Protein AF-A0A8X6VV63-F1 (afdb_monomer_lite)

pLDDT: mean 79.92, std 15.92, range [36.81, 95.25]

InterPro domains:
  IPR043502 DNA/RNA polymerase superfamily [SSF56672] (49-128)

Sequence (130 aa):
MKIITVNNYEDFYSDFPVSQDILPPLTEKDFNLSGLDSKIKNRLFQLLISHKSAFARSTVELSAAASEHHRINLQHDYPIKCPIYKIPFNLRNEFRRQIADLEKAGIISKSNSQYNTPALFVKKKKKNGA

Radius of gyration: 21.22 Å; chains: 1; bounding box: 44×46×58 Å

Structure (mmCIF, N/CA/C/O backbone):
data_AF-A0A8X6VV63-F1
#
_entry.id   AF-A0A8X6VV63-F1
#
loop_
_atom_site.group_PDB
_atom_site.id
_atom_site.type_symbol
_atom_site.label_atom_id
_atom_site.label_alt_id
_atom_site.label_comp_id
_atom_site.label_asym_id
_atom_site.label_entity_id
_atom_site.label_seq_id
_atom_site.pdbx_PDB_ins_code
_atom_site.Cartn_x
_atom_site.Cartn_y
_atom_site.Cartn_z
_atom_site.occupancy
_atom_site.B_iso_or_equiv
_atom_site.auth_seq_id
_atom_site.auth_comp_id
_atom_site.auth_asym_id
_atom_site.auth_atom_id
_atom_site.pdbx_PDB_model_num
ATOM 1 N N . MET A 1 1 ? -4.858 -19.057 -32.602 1.00 43.00 1 MET A N 1
ATOM 2 C CA . MET A 1 1 ? -4.112 -18.065 -31.800 1.00 43.00 1 MET A CA 1
ATOM 3 C C . MET A 1 1 ? -3.864 -18.687 -30.434 1.00 43.00 1 MET A C 1
ATOM 5 O O . MET A 1 1 ? -4.830 -19.036 -29.770 1.00 43.00 1 MET A O 1
ATOM 9 N N . LYS A 1 2 ? -2.608 -18.982 -30.084 1.00 40.91 2 LYS A N 1
ATOM 10 C CA . LYS A 1 2 ? -2.271 -19.700 -28.845 1.00 40.91 2 LYS A CA 1
ATOM 11 C C . LYS A 1 2 ? -2.170 -18.658 -27.729 1.00 40.91 2 LYS A C 1
ATOM 13 O O . LYS A 1 2 ? -1.303 -17.798 -27.799 1.00 40.91 2 LYS A O 1
ATOM 18 N N . ILE A 1 3 ? -3.096 -18.685 -26.776 1.00 45.94 3 ILE A N 1
ATOM 19 C CA . ILE A 1 3 ? -3.047 -17.816 -25.594 1.00 45.94 3 ILE A CA 1
ATOM 20 C C . ILE A 1 3 ? -1.928 -18.367 -24.707 1.00 45.94 3 ILE A C 1
ATOM 22 O O . ILE A 1 3 ? -1.969 -19.541 -24.340 1.00 45.94 3 ILE A O 1
ATOM 26 N N . ILE A 1 4 ? -0.901 -17.559 -24.441 1.00 53.78 4 ILE A N 1
ATOM 27 C CA . ILE A 1 4 ? 0.233 -17.935 -23.590 1.00 53.78 4 ILE A CA 1
ATOM 28 C C . ILE A 1 4 ? 0.117 -17.132 -22.297 1.00 53.78 4 ILE A C 1
ATOM 30 O O . ILE A 1 4 ? -0.032 -15.910 -22.319 1.00 53.78 4 ILE A O 1
ATOM 34 N N . THR A 1 5 ? 0.161 -17.842 -21.176 1.00 54.47 5 THR A N 1
ATOM 35 C CA . THR A 1 5 ? 0.015 -17.278 -19.837 1.00 54.47 5 THR A CA 1
ATOM 36 C C . THR A 1 5 ? 1.393 -17.214 -19.190 1.00 54.47 5 THR A C 1
ATOM 38 O O . THR A 1 5 ? 1.924 -18.246 -18.791 1.00 54.47 5 THR A O 1
ATOM 41 N N . VAL A 1 6 ? 1.981 -16.023 -19.066 1.00 50.94 6 VAL A N 1
ATOM 42 C CA . VAL A 1 6 ? 3.120 -15.815 -18.157 1.00 50.94 6 VAL A CA 1
ATOM 43 C C . VAL A 1 6 ? 2.575 -15.574 -16.785 1.00 50.94 6 VAL A C 1
ATOM 45 O O . VAL A 1 6 ? 2.175 -14.462 -16.473 1.00 50.94 6 VAL A O 1
ATOM 48 N N . ASN A 1 7 ? 2.500 -16.634 -15.999 1.00 48.22 7 ASN A N 1
ATOM 49 C CA . ASN A 1 7 ? 2.194 -16.547 -14.589 1.00 48.22 7 ASN A CA 1
ATOM 50 C C . ASN A 1 7 ? 2.594 -17.883 -13.953 1.00 48.22 7 ASN A C 1
ATOM 52 O O . ASN A 1 7 ? 1.842 -18.852 -14.019 1.00 48.22 7 ASN A O 1
ATOM 56 N N . ASN A 1 8 ? 3.779 -17.915 -13.331 1.00 48.78 8 ASN A N 1
ATOM 57 C CA . ASN A 1 8 ? 4.199 -18.951 -12.377 1.00 48.78 8 ASN A CA 1
ATOM 58 C C . ASN A 1 8 ? 3.371 -18.803 -11.085 1.00 48.78 8 ASN A C 1
ATOM 60 O O . ASN A 1 8 ? 3.891 -18.451 -10.032 1.00 48.78 8 ASN A O 1
ATOM 64 N N . TYR A 1 9 ? 2.051 -18.961 -11.189 1.00 51.03 9 TYR A N 1
ATOM 65 C CA . TYR A 1 9 ? 1.120 -18.782 -10.070 1.00 51.03 9 TYR A CA 1
ATOM 66 C C . TYR A 1 9 ? 1.015 -20.013 -9.169 1.00 51.03 9 TYR A C 1
ATOM 68 O O . TYR A 1 9 ? 0.361 -19.939 -8.135 1.00 51.03 9 TYR A O 1
ATOM 76 N N . GLU A 1 10 ? 1.652 -21.126 -9.535 1.00 48.84 10 GLU A N 1
ATOM 77 C CA . GLU A 1 10 ? 1.640 -22.348 -8.722 1.00 48.84 10 GLU A CA 1
ATOM 78 C C . GLU A 1 10 ? 2.317 -22.138 -7.349 1.00 48.84 10 GLU A C 1
ATOM 80 O O . GLU A 1 10 ? 1.976 -22.834 -6.400 1.00 48.84 10 GLU A O 1
ATOM 85 N N . ASP A 1 11 ? 3.172 -21.116 -7.197 1.00 46.09 11 ASP A N 1
ATOM 86 C CA . ASP A 1 11 ? 3.939 -20.865 -5.964 1.00 46.09 11 ASP A CA 1
ATOM 87 C C . ASP A 1 11 ? 3.321 -19.816 -5.012 1.00 46.09 11 ASP A C 1
ATOM 89 O O . ASP A 1 11 ? 3.848 -19.590 -3.924 1.00 46.09 11 ASP A O 1
ATOM 93 N N . PHE A 1 12 ? 2.211 -19.159 -5.374 1.00 48.91 12 PHE A N 1
ATOM 94 C CA . PHE A 1 12 ? 1.587 -18.106 -4.546 1.00 48.91 12 PHE A CA 1
ATOM 9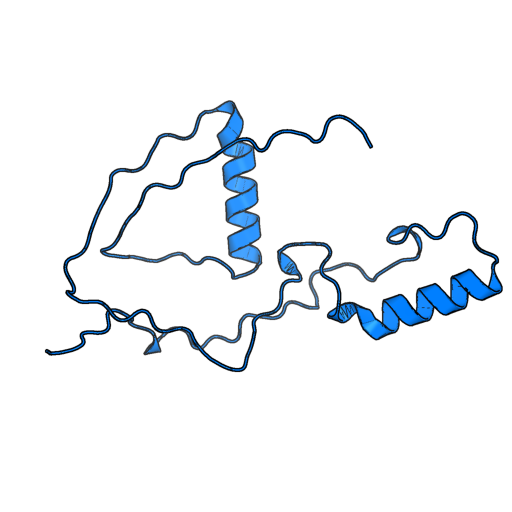5 C C . PHE A 1 12 ? 0.352 -18.600 -3.783 1.00 48.91 12 PHE A C 1
ATOM 97 O O . PHE A 1 12 ? -0.649 -17.896 -3.658 1.00 48.91 12 PHE A O 1
ATOM 104 N N . TYR A 1 13 ? 0.441 -19.807 -3.229 1.00 50.47 13 TYR A N 1
ATOM 105 C CA . TYR A 1 13 ? -0.446 -20.266 -2.163 1.00 50.47 13 TYR A CA 1
ATOM 106 C C . TYR A 1 13 ? 0.244 -20.069 -0.816 1.00 50.47 13 TYR A C 1
ATOM 108 O O . TYR A 1 13 ? 0.685 -21.011 -0.167 1.00 50.47 13 TYR A O 1
ATOM 116 N N . SER A 1 14 ? 0.340 -18.823 -0.377 1.00 47.06 14 SER A N 1
ATOM 117 C CA . SER A 1 14 ? 0.313 -18.572 1.056 1.00 47.06 14 SER A CA 1
ATOM 118 C C . SER A 1 14 ? -0.812 -17.598 1.282 1.00 47.06 14 SER A C 1
ATOM 120 O O . SER A 1 14 ? -0.757 -16.480 0.761 1.00 47.06 14 SER A O 1
ATOM 122 N N . ASP A 1 15 ? -1.825 -18.055 2.012 1.00 54.50 15 ASP A N 1
ATOM 123 C CA . ASP A 1 15 ? -2.848 -17.221 2.622 1.00 54.50 15 ASP A CA 1
ATOM 124 C C . ASP A 1 15 ? -2.217 -15.880 2.979 1.00 54.50 15 ASP A C 1
ATOM 126 O O . ASP A 1 15 ? -1.247 -15.852 3.742 1.00 54.50 15 ASP A O 1
ATOM 130 N N . PHE A 1 16 ? -2.678 -14.780 2.372 1.00 51.81 16 PHE A N 1
ATOM 131 C CA . PHE A 1 16 ? -2.247 -13.462 2.824 1.00 51.81 16 PHE A CA 1
ATOM 132 C C . PHE A 1 16 ? -2.483 -13.466 4.329 1.00 51.81 16 PHE A C 1
ATOM 134 O O . PHE A 1 16 ? -3.637 -13.658 4.725 1.00 51.81 16 PHE A O 1
ATOM 141 N N . PRO A 1 17 ? -1.439 -13.353 5.170 1.00 48.50 17 PRO A N 1
ATOM 142 C CA . PRO A 1 17 ? -1.637 -13.420 6.597 1.00 48.50 17 PRO A CA 1
ATOM 143 C C . PRO A 1 17 ? -2.453 -12.186 6.937 1.00 48.50 17 PRO A C 1
ATOM 145 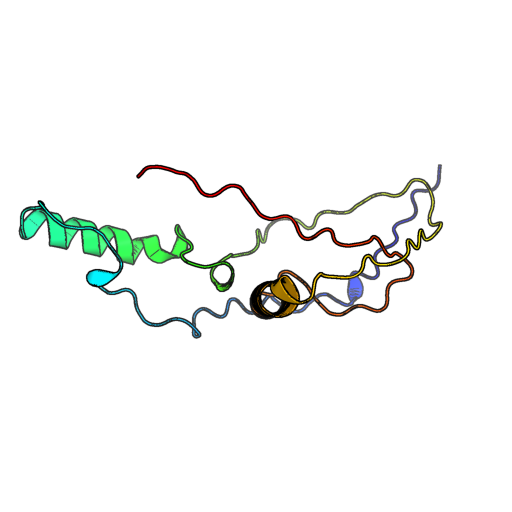O O . PRO A 1 17 ? -1.924 -11.074 7.006 1.00 48.50 17 PRO A O 1
ATOM 148 N N . VAL A 1 18 ? -3.765 -12.378 7.085 1.00 50.41 18 VAL A N 1
ATOM 149 C CA . VAL A 1 18 ? -4.684 -11.388 7.617 1.00 50.41 18 VAL A CA 1
ATOM 150 C C . VAL A 1 18 ? -4.218 -11.209 9.045 1.00 50.41 18 VAL A C 1
ATOM 152 O O . VAL A 1 18 ? -4.609 -11.928 9.959 1.00 50.41 18 VAL A O 1
ATOM 155 N N . SER A 1 19 ? -3.267 -10.303 9.208 1.00 53.22 19 SER A N 1
ATOM 156 C CA . SER A 1 19 ? -2.569 -10.094 10.456 1.00 53.22 19 SER A CA 1
ATOM 157 C C . SER A 1 19 ? -3.463 -9.202 11.307 1.00 53.22 19 SER A C 1
ATOM 159 O O . SER A 1 19 ? -3.160 -8.037 11.555 1.00 53.22 19 SER A O 1
ATOM 161 N N . GLN A 1 20 ? -4.616 -9.745 11.705 1.00 52.25 20 GLN A N 1
ATOM 162 C CA . GLN A 1 20 ? -5.570 -9.112 12.614 1.00 52.25 20 GLN A CA 1
ATOM 163 C C . GLN A 1 20 ? -4.926 -8.773 13.969 1.00 52.25 20 GLN A C 1
ATOM 165 O O . GLN A 1 20 ? -5.438 -7.912 14.681 1.00 52.25 20 GLN A O 1
ATOM 170 N N . ASP A 1 21 ? -3.770 -9.371 14.271 1.00 53.56 21 ASP A N 1
ATOM 171 C CA . ASP A 1 21 ? -3.087 -9.284 15.563 1.00 53.56 21 ASP A CA 1
ATOM 172 C C . ASP A 1 21 ? -2.032 -8.165 15.665 1.00 53.56 21 ASP A C 1
ATOM 174 O O . ASP A 1 21 ? -1.379 -8.030 16.697 1.00 53.56 21 ASP A O 1
ATOM 178 N N . ILE A 1 22 ? -1.826 -7.344 14.624 1.00 56.47 22 ILE A N 1
ATOM 179 C CA . ILE A 1 22 ? -0.754 -6.321 14.638 1.00 56.47 22 ILE A CA 1
ATOM 180 C C . ILE A 1 22 ? -1.237 -4.963 15.178 1.00 56.47 22 ILE A C 1
ATOM 182 O O . ILE A 1 22 ? -0.417 -4.119 15.547 1.00 56.47 22 ILE A O 1
ATOM 186 N N . LEU A 1 23 ? -2.549 -4.714 15.231 1.00 64.06 23 LEU A N 1
ATOM 187 C CA . LEU A 1 23 ? -3.083 -3.383 15.532 1.00 64.06 23 LEU A CA 1
ATOM 188 C C . LEU A 1 23 ? -3.652 -3.266 16.951 1.00 64.06 23 LEU A C 1
ATOM 190 O O . LEU A 1 23 ? -4.291 -4.194 17.447 1.00 64.06 23 LEU A O 1
ATOM 194 N N . PRO A 1 24 ? -3.452 -2.107 17.608 1.00 73.56 24 PRO A N 1
ATOM 195 C CA . PRO A 1 24 ? -4.050 -1.846 18.907 1.00 73.56 24 PRO A CA 1
ATOM 196 C C . PRO A 1 24 ? -5.586 -1.872 18.813 1.00 73.56 24 PRO A C 1
ATOM 198 O O . PRO A 1 24 ? -6.150 -1.530 17.767 1.00 73.56 24 PRO A O 1
ATOM 201 N N . PRO A 1 25 ? -6.281 -2.244 19.902 1.00 80.06 25 PRO A N 1
ATOM 202 C CA . PRO A 1 25 ? -7.736 -2.259 19.928 1.00 80.06 25 PRO A CA 1
ATOM 203 C C . PRO A 1 25 ? -8.309 -0.862 19.660 1.00 80.06 25 PRO A C 1
ATOM 205 O O . PRO A 1 25 ? -7.746 0.147 20.089 1.00 80.06 25 PRO A O 1
ATOM 208 N N . LEU A 1 26 ? -9.454 -0.817 18.973 1.00 81.44 26 LEU A N 1
ATOM 209 C CA . LEU A 1 26 ? -10.189 0.422 18.725 1.00 81.44 26 LEU A CA 1
ATOM 210 C C . LEU A 1 26 ? -10.612 1.063 20.048 1.00 81.44 26 LEU A C 1
ATOM 212 O O . LEU A 1 26 ? -11.195 0.411 20.915 1.00 81.44 26 LEU A O 1
ATOM 216 N N . THR A 1 27 ? -10.356 2.359 20.172 1.00 86.19 27 THR A N 1
ATOM 217 C CA . THR A 1 27 ? -10.736 3.160 21.337 1.00 86.19 27 THR A CA 1
ATOM 218 C C . THR A 1 27 ? -11.688 4.278 20.934 1.00 86.19 27 THR A C 1
ATOM 220 O O . THR A 1 27 ? -11.772 4.655 19.768 1.00 86.19 27 THR A O 1
ATOM 223 N N . GLU A 1 28 ? -12.390 4.873 21.901 1.00 83.25 28 GLU A N 1
ATOM 224 C CA . GLU A 1 28 ? -13.270 6.020 21.626 1.00 83.25 28 GLU A CA 1
ATOM 225 C C . GLU A 1 28 ? -12.545 7.199 20.960 1.00 83.25 28 GLU A C 1
ATOM 227 O O . GLU A 1 28 ? -13.172 7.978 20.250 1.00 83.25 28 GLU A O 1
ATOM 232 N N . LYS A 1 29 ? -11.228 7.329 21.168 1.00 84.75 29 LYS A N 1
ATOM 233 C CA . LYS A 1 29 ? -10.405 8.412 20.609 1.00 84.75 29 LYS A CA 1
ATOM 234 C C . LYS A 1 29 ? -10.175 8.279 19.105 1.00 84.75 29 LYS A C 1
ATOM 236 O O . LYS A 1 29 ? -9.805 9.260 18.468 1.00 84.75 29 LYS A O 1
ATOM 241 N N . ASP A 1 30 ? -10.392 7.090 18.549 1.00 85.44 30 ASP A N 1
ATOM 242 C CA . ASP A 1 30 ? -10.255 6.838 17.115 1.00 85.44 30 ASP A CA 1
ATOM 243 C C . ASP A 1 30 ? -11.437 7.396 16.310 1.00 85.44 30 ASP A C 1
ATOM 245 O O . ASP A 1 30 ? -11.362 7.511 15.087 1.00 85.44 30 ASP A O 1
ATOM 249 N N . PHE A 1 31 ? -12.522 7.774 16.992 1.00 87.19 31 PHE A N 1
ATOM 250 C CA . PHE A 1 31 ? -13.742 8.270 16.377 1.00 87.19 31 PHE A CA 1
ATOM 251 C C . PHE A 1 31 ? -14.032 9.701 16.828 1.00 87.19 31 PHE A C 1
ATOM 253 O O . PHE A 1 31 ? -13.988 10.028 18.015 1.00 87.19 31 PHE A O 1
ATOM 260 N N . ASN A 1 32 ? -14.401 10.569 15.884 1.00 88.75 32 ASN A N 1
ATOM 261 C CA . ASN A 1 32 ? -14.931 11.880 16.240 1.00 88.75 32 ASN A CA 1
ATOM 262 C C . ASN A 1 32 ? -16.396 11.741 16.680 1.00 88.75 32 ASN A C 1
ATOM 264 O O . ASN A 1 32 ? -17.304 11.736 15.853 1.00 88.75 32 ASN A O 1
ATOM 268 N N . LEU A 1 33 ? -16.604 11.619 17.991 1.00 86.88 33 LEU A N 1
ATOM 269 C CA . LEU A 1 33 ? -17.924 11.516 18.624 1.00 86.88 33 LEU A CA 1
ATOM 270 C C . LEU A 1 33 ? -18.312 12.794 19.390 1.00 86.88 33 LEU A C 1
ATOM 272 O O . LEU A 1 33 ? -19.137 12.749 20.305 1.00 86.88 33 LEU A O 1
ATOM 276 N N . SER A 1 34 ? -17.672 13.924 19.073 1.00 87.00 34 SER A N 1
ATOM 277 C CA . SER A 1 34 ? -17.952 15.207 19.722 1.00 87.00 34 SER A CA 1
ATOM 278 C C . SER A 1 34 ? -19.357 15.717 19.376 1.00 87.00 34 SER A C 1
ATOM 280 O O . SER A 1 34 ? -19.846 15.523 18.266 1.00 87.00 34 SER A O 1
ATOM 282 N N . GLY A 1 35 ? -20.034 16.339 20.347 1.00 87.19 35 GLY A N 1
ATOM 283 C CA . GLY A 1 35 ? -21.368 16.922 20.148 1.00 87.19 35 GLY A CA 1
ATOM 284 C C . GLY A 1 35 ? -22.544 15.939 20.218 1.00 87.19 35 GLY A C 1
ATOM 285 O O . GLY A 1 35 ? -23.671 16.333 19.932 1.00 87.19 35 GLY A O 1
ATOM 286 N N . LEU A 1 36 ? -22.311 14.681 20.607 1.00 90.62 36 LEU A N 1
ATOM 287 C CA . LEU A 1 36 ? -23.366 13.682 20.803 1.00 90.62 36 LEU A CA 1
ATOM 288 C C . LEU A 1 36 ? -23.720 13.509 22.283 1.00 90.62 36 LEU A C 1
ATOM 290 O O . LEU A 1 36 ? -22.850 13.567 23.152 1.00 90.62 36 LEU A O 1
ATOM 294 N N . ASP A 1 37 ? -24.993 13.219 22.553 1.00 92.94 37 ASP A N 1
ATOM 295 C CA . ASP A 1 37 ? -25.445 12.803 23.881 1.00 92.94 37 ASP A CA 1
ATOM 296 C C . ASP A 1 37 ? -24.811 11.463 24.298 1.00 92.94 37 ASP A C 1
ATOM 298 O O . ASP A 1 37 ? -24.599 10.572 23.468 1.00 92.94 37 ASP A O 1
ATOM 302 N N . SER A 1 38 ? -24.564 11.289 25.598 1.00 91.06 38 SER A N 1
ATOM 303 C CA . SER A 1 38 ? -23.892 10.118 26.174 1.00 91.06 38 SER A CA 1
ATOM 304 C C . SER A 1 38 ? -24.560 8.792 25.798 1.00 91.06 38 SER A C 1
ATOM 306 O O . SER A 1 38 ? -23.874 7.791 25.570 1.00 91.06 38 SER A O 1
ATOM 308 N N . LYS A 1 39 ? -25.896 8.757 25.691 1.00 93.19 39 LYS A N 1
ATOM 309 C CA . LYS A 1 39 ? -26.629 7.537 25.323 1.00 93.19 39 LYS A CA 1
ATOM 310 C C . LYS A 1 39 ? -26.432 7.184 23.847 1.00 93.19 39 LYS A C 1
ATOM 312 O O . LYS A 1 39 ? -26.209 6.022 23.506 1.00 93.19 39 LYS A O 1
ATOM 317 N N . ILE A 1 40 ? -26.488 8.191 22.976 1.00 92.25 40 ILE 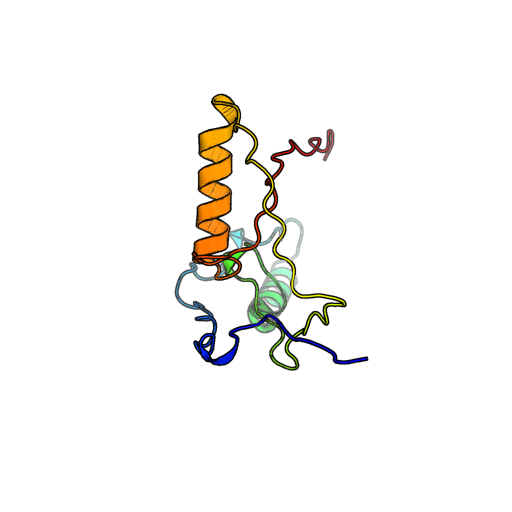A N 1
ATOM 318 C CA . ILE A 1 40 ? -26.303 8.039 21.526 1.00 92.25 40 ILE A CA 1
ATOM 319 C C . ILE A 1 40 ? -24.850 7.678 21.216 1.00 92.25 40 ILE A C 1
ATOM 321 O O . ILE A 1 40 ? -24.601 6.760 20.436 1.00 92.25 40 ILE A O 1
ATOM 325 N N . LYS A 1 41 ? -23.902 8.344 21.883 1.00 93.44 41 LYS A N 1
ATOM 326 C CA . LYS A 1 41 ? -22.466 8.096 21.759 1.00 93.44 41 LYS A CA 1
ATOM 327 C C . LYS A 1 41 ? -22.125 6.629 22.020 1.00 93.44 41 LYS A C 1
ATOM 329 O O . LYS A 1 41 ? -21.485 5.998 21.183 1.00 93.44 41 LYS A O 1
ATOM 334 N N . ASN A 1 42 ? -22.607 6.069 23.131 1.00 92.19 42 ASN A N 1
ATOM 335 C CA . ASN A 1 42 ? -22.383 4.660 23.465 1.00 92.19 42 ASN A CA 1
ATOM 336 C C . ASN A 1 42 ? -22.968 3.713 22.412 1.00 92.19 42 ASN A C 1
ATOM 338 O O . ASN A 1 42 ? -22.300 2.773 21.982 1.00 92.19 42 ASN A O 1
ATOM 342 N N . ARG A 1 43 ? -24.198 3.973 21.951 1.00 94.25 43 ARG A N 1
ATOM 343 C CA . ARG A 1 43 ? -24.842 3.142 20.926 1.00 94.25 43 ARG A CA 1
ATOM 344 C C . ARG A 1 43 ? -24.071 3.158 19.605 1.00 94.25 43 ARG A C 1
ATOM 346 O O . ARG A 1 43 ? -23.893 2.109 18.992 1.00 94.25 43 ARG A O 1
ATOM 353 N N . LEU A 1 44 ? -23.609 4.331 19.177 1.00 92.75 44 LEU A N 1
ATOM 354 C CA . LEU A 1 44 ? -22.824 4.484 17.955 1.00 92.75 44 LEU A CA 1
ATOM 355 C C . LEU A 1 44 ? -21.455 3.803 18.076 1.00 92.75 44 LEU A C 1
ATOM 357 O O . LEU A 1 44 ? -21.048 3.095 17.162 1.00 92.75 44 LEU A O 1
ATOM 361 N N . PHE A 1 45 ? -20.774 3.957 19.212 1.00 91.50 45 PHE A N 1
ATOM 362 C CA . PHE A 1 45 ? -19.486 3.307 19.451 1.00 91.50 45 PHE A CA 1
ATOM 363 C C . PHE A 1 45 ? -19.587 1.775 19.366 1.00 91.50 45 PHE A C 1
ATOM 365 O O . PHE A 1 45 ? -18.783 1.140 18.685 1.00 91.50 45 PHE A O 1
ATOM 372 N N . GLN A 1 46 ? -20.629 1.184 19.958 1.00 92.25 46 GLN A N 1
ATOM 373 C CA . GLN A 1 46 ? -20.898 -0.257 19.853 1.00 92.25 46 GLN A CA 1
ATOM 374 C C . GLN A 1 46 ? -21.164 -0.704 18.404 1.00 92.25 46 GLN A C 1
ATOM 376 O O . GLN A 1 46 ? -20.678 -1.748 17.963 1.00 92.25 46 GLN A O 1
ATOM 381 N N . LEU A 1 47 ? -21.892 0.103 17.625 1.00 93.06 47 LEU A N 1
ATOM 382 C CA . LEU A 1 47 ? -22.135 -0.176 16.207 1.00 93.06 47 LEU A CA 1
ATOM 383 C C . LEU A 1 47 ? -20.832 -0.169 15.392 1.00 93.06 47 LEU A C 1
ATOM 385 O O . LEU A 1 47 ? -20.609 -1.059 14.575 1.00 93.06 47 LEU A O 1
ATOM 389 N N . LEU A 1 48 ? -19.957 0.804 15.642 1.00 91.44 48 LEU A N 1
ATOM 390 C CA . LEU A 1 48 ? -18.674 0.926 14.949 1.00 91.44 48 LEU A CA 1
ATOM 391 C C . LEU A 1 48 ? -17.737 -0.241 15.279 1.00 91.44 48 LEU A C 1
ATOM 393 O O . LEU A 1 48 ? -17.113 -0.793 14.376 1.00 91.44 48 LEU A O 1
ATOM 397 N N . ILE A 1 49 ? -17.685 -0.667 16.545 1.00 89.56 49 ILE A N 1
ATOM 398 C CA . ILE A 1 49 ? -16.891 -1.835 16.954 1.00 89.56 49 ILE A CA 1
ATOM 399 C C . ILE A 1 49 ? -17.432 -3.120 16.322 1.00 89.56 49 ILE A C 1
ATOM 401 O O . ILE A 1 49 ? -16.649 -3.919 15.805 1.00 89.56 49 ILE A O 1
ATOM 405 N N . SER A 1 50 ? -18.753 -3.326 16.339 1.00 91.81 50 SER A N 1
ATOM 406 C CA . SER A 1 50 ? -19.364 -4.536 15.762 1.00 91.81 50 SER A CA 1
ATOM 407 C C . SER A 1 50 ? -19.102 -4.678 14.260 1.00 91.81 50 SER A C 1
ATOM 409 O O . SER A 1 50 ? -18.965 -5.796 13.775 1.00 91.81 50 SER A O 1
ATOM 411 N N . HIS A 1 51 ? -18.945 -3.562 13.544 1.00 89.94 51 HIS A N 1
ATOM 412 C CA . HIS A 1 51 ? -18.648 -3.536 12.110 1.00 89.94 51 HIS A CA 1
ATOM 413 C C . HIS A 1 51 ? -17.201 -3.122 11.813 1.00 89.94 51 HIS A C 1
ATOM 415 O O . HIS A 1 51 ? -16.924 -2.571 10.749 1.00 89.94 51 HIS A O 1
ATOM 421 N N . LYS A 1 52 ? -16.254 -3.398 12.724 1.00 85.88 52 LYS A N 1
ATOM 422 C CA . LYS A 1 52 ? -14.841 -3.008 12.552 1.00 85.88 52 LYS A CA 1
ATOM 423 C C . LYS A 1 52 ? -14.222 -3.497 11.238 1.00 85.88 52 LYS A C 1
ATOM 425 O O . LYS A 1 52 ? -13.374 -2.816 10.685 1.00 85.88 52 LYS A O 1
ATOM 430 N N . SER A 1 53 ? -14.655 -4.653 10.732 1.00 83.81 53 SER A N 1
ATOM 431 C CA . SER A 1 53 ? -14.151 -5.251 9.489 1.00 83.81 53 SER A CA 1
ATOM 432 C C . SER A 1 53 ? -14.607 -4.524 8.223 1.00 83.81 53 SER A C 1
ATOM 434 O O . SER A 1 53 ? -14.047 -4.762 7.159 1.00 83.81 53 SER A O 1
ATOM 436 N N . ALA A 1 54 ? -15.613 -3.651 8.315 1.00 86.00 54 ALA A N 1
ATOM 437 C CA . ALA A 1 54 ? -16.100 -2.870 7.181 1.00 86.00 54 ALA A CA 1
ATOM 438 C C . ALA A 1 54 ? -15.216 -1.650 6.873 1.00 86.00 54 ALA A C 1
ATOM 440 O O . ALA A 1 54 ? -15.385 -1.016 5.831 1.00 86.00 54 ALA A O 1
ATOM 441 N N . PHE A 1 55 ? -14.292 -1.300 7.771 1.00 84.56 55 PHE A N 1
ATOM 442 C CA . PHE A 1 55 ? -13.453 -0.115 7.660 1.00 84.56 55 PHE A CA 1
ATOM 443 C C . PHE A 1 55 ? -11.977 -0.500 7.705 1.00 84.56 55 PHE A C 1
ATOM 445 O O . PHE A 1 55 ? -11.590 -1.417 8.421 1.00 84.56 55 PHE A O 1
ATOM 452 N N . ALA A 1 56 ? -11.154 0.254 6.981 1.00 84.12 56 ALA A N 1
ATOM 453 C CA . ALA A 1 56 ? -9.702 0.179 7.069 1.00 84.12 56 ALA A CA 1
ATOM 454 C C . ALA A 1 56 ? -9.153 1.558 7.456 1.00 84.12 56 ALA A C 1
ATOM 456 O O . ALA A 1 56 ? -9.447 2.563 6.805 1.00 84.12 56 ALA A O 1
ATOM 457 N N . ARG A 1 57 ? -8.348 1.615 8.516 1.00 79.62 57 ARG A N 1
ATOM 458 C CA . ARG A 1 57 ? -7.627 2.817 8.969 1.00 79.62 57 ARG A CA 1
ATOM 459 C C . ARG A 1 57 ? -6.291 2.976 8.261 1.00 79.62 57 ARG A C 1
ATOM 461 O O . ARG A 1 57 ? -5.788 4.090 8.117 1.00 79.62 57 ARG A O 1
ATOM 468 N N . SER A 1 58 ? -5.690 1.857 7.873 1.00 81.44 58 SER A N 1
ATOM 469 C CA . SER A 1 58 ? -4.382 1.807 7.236 1.00 81.44 58 SER A CA 1
ATOM 470 C C . SER A 1 58 ? -4.351 0.755 6.138 1.00 81.44 58 SER A C 1
ATOM 472 O O . SER A 1 58 ? -5.181 -0.148 6.091 1.00 81.44 58 SER A O 1
ATOM 474 N N . THR A 1 59 ? -3.348 0.853 5.273 1.00 81.19 59 THR A N 1
ATOM 475 C CA . THR A 1 59 ? -3.112 -0.102 4.186 1.00 81.19 59 THR A CA 1
ATOM 476 C C . THR A 1 59 ? -2.902 -1.536 4.687 1.00 81.19 59 THR A C 1
ATOM 478 O O . THR A 1 59 ? -3.185 -2.477 3.960 1.00 81.19 59 THR A O 1
ATOM 481 N N . VAL A 1 60 ? -2.449 -1.711 5.933 1.00 77.69 60 VAL A N 1
ATOM 482 C CA . VAL A 1 60 ? -2.221 -3.029 6.554 1.00 77.69 60 VAL A CA 1
ATOM 483 C C . VAL A 1 60 ? -3.538 -3.735 6.902 1.00 77.69 60 VAL A C 1
ATOM 485 O O . VAL A 1 60 ? -3.574 -4.954 6.989 1.00 77.69 60 VAL A O 1
ATOM 488 N N . GLU A 1 61 ? -4.627 -2.983 7.077 1.00 77.69 61 GLU A N 1
ATOM 489 C CA . GLU A 1 61 ? -5.962 -3.528 7.372 1.00 77.69 61 GLU A CA 1
ATOM 490 C C . GLU A 1 61 ? -6.728 -3.945 6.110 1.00 77.69 61 GLU A C 1
ATOM 492 O O . GLU A 1 61 ? -7.847 -4.447 6.207 1.00 77.69 61 GLU A O 1
ATOM 497 N N . LEU A 1 62 ? -6.158 -3.717 4.922 1.00 79.50 62 LEU A N 1
ATOM 498 C CA . LEU A 1 62 ? -6.808 -4.085 3.672 1.00 79.50 62 LEU A CA 1
ATOM 499 C C . LEU A 1 62 ? -6.898 -5.607 3.559 1.00 79.50 62 LEU A C 1
ATOM 501 O O . LEU A 1 62 ? -5.897 -6.316 3.637 1.00 79.50 62 LEU A O 1
ATOM 505 N N . SER A 1 63 ? -8.115 -6.100 3.348 1.00 72.31 63 SER A N 1
ATOM 506 C CA . SER A 1 63 ? -8.376 -7.500 3.043 1.00 72.31 63 SER A CA 1
ATOM 507 C C . SER A 1 63 ? -8.352 -7.748 1.535 1.00 72.31 63 SER A C 1
ATOM 509 O O . SER A 1 63 ? -8.588 -6.850 0.722 1.00 72.31 63 SER A O 1
ATOM 511 N N . ALA A 1 64 ? -8.069 -8.991 1.154 1.00 75.38 64 ALA A N 1
ATOM 512 C CA . ALA A 1 64 ? -8.174 -9.442 -0.225 1.00 75.38 64 ALA A CA 1
ATOM 513 C C . ALA A 1 64 ? -9.594 -9.947 -0.523 1.00 75.38 64 ALA A C 1
ATOM 515 O O . ALA A 1 64 ? -10.250 -10.549 0.330 1.00 75.38 64 ALA A O 1
ATOM 516 N N . ALA A 1 65 ? -10.059 -9.744 -1.757 1.00 77.44 65 ALA A N 1
ATOM 517 C CA . ALA A 1 65 ? -11.255 -10.416 -2.248 1.00 77.44 65 ALA A CA 1
ATOM 518 C C . ALA A 1 65 ? -10.921 -11.894 -2.502 1.00 77.44 65 ALA A C 1
ATOM 520 O O . ALA A 1 65 ? -10.110 -12.204 -3.369 1.00 77.44 65 ALA A O 1
ATOM 521 N N . ALA A 1 66 ? -11.536 -12.798 -1.738 1.00 68.75 66 ALA A N 1
ATOM 522 C CA . ALA A 1 66 ? -11.210 -14.225 -1.764 1.00 68.75 66 ALA A CA 1
ATOM 523 C C . ALA A 1 66 ? -11.842 -15.005 -2.933 1.00 68.75 66 ALA A C 1
ATOM 525 O O . ALA A 1 66 ? -11.518 -16.171 -3.122 1.00 68.75 66 ALA A O 1
ATOM 526 N N . SER A 1 67 ? -12.773 -14.406 -3.683 1.00 71.81 67 SER A N 1
ATOM 527 C CA . SER A 1 67 ? -13.600 -15.174 -4.621 1.00 71.81 67 SER A CA 1
ATOM 528 C C . SER A 1 67 ? -12.889 -15.579 -5.905 1.00 71.81 67 SER A C 1
ATOM 530 O O . SER A 1 67 ? -13.129 -16.684 -6.362 1.00 71.81 67 SER A O 1
ATOM 532 N N . GLU A 1 68 ? -12.056 -14.726 -6.509 1.00 73.44 68 GLU A N 1
ATOM 533 C CA . GLU A 1 68 ? -11.505 -15.004 -7.842 1.00 73.44 68 GLU A CA 1
ATOM 534 C C . GLU A 1 68 ? -10.146 -14.334 -8.064 1.00 73.44 68 GLU A C 1
ATOM 536 O O . GLU A 1 68 ? -9.940 -13.164 -7.729 1.00 73.44 68 GLU A O 1
ATOM 541 N N . HIS A 1 69 ? -9.227 -15.056 -8.706 1.00 76.00 69 HIS A N 1
ATOM 542 C CA . HIS A 1 69 ? -7.914 -14.533 -9.076 1.00 76.00 69 HIS A CA 1
ATOM 543 C C . HIS A 1 69 ? -7.936 -13.932 -10.483 1.00 76.00 69 HIS A C 1
ATOM 545 O O . HIS A 1 69 ? -8.316 -14.585 -11.458 1.00 76.00 69 HIS A O 1
ATOM 551 N N . HIS A 1 70 ? -7.463 -12.692 -10.618 1.00 80.69 70 HIS A N 1
ATOM 552 C CA . HIS A 1 70 ? -7.353 -12.050 -11.924 1.00 80.69 70 HIS A CA 1
ATOM 553 C C . HIS A 1 70 ? -6.210 -12.657 -12.753 1.00 80.69 70 HIS A C 1
ATOM 555 O O . HIS A 1 70 ? -5.068 -12.719 -12.299 1.00 80.69 70 HIS A O 1
ATOM 561 N N . ARG A 1 71 ? -6.507 -13.062 -13.995 1.00 83.94 71 ARG A N 1
ATOM 562 C CA . ARG A 1 71 ? -5.520 -13.546 -14.972 1.00 83.94 71 ARG A CA 1
ATOM 563 C C . ARG A 1 71 ? -5.353 -12.536 -16.102 1.00 83.94 71 ARG A C 1
ATOM 565 O O . ARG A 1 71 ? -6.332 -12.142 -16.732 1.00 83.94 71 ARG A O 1
ATOM 572 N N . ILE A 1 72 ? -4.106 -12.166 -16.386 1.00 85.31 72 ILE A N 1
ATOM 573 C CA . ILE A 1 72 ? -3.754 -11.283 -17.501 1.00 85.31 72 ILE A CA 1
ATOM 574 C C . ILE A 1 72 ? -3.349 -12.155 -18.693 1.00 85.31 72 ILE A C 1
ATOM 576 O O . ILE A 1 72 ? -2.312 -12.813 -18.664 1.00 85.31 72 ILE A O 1
ATOM 580 N N . ASN A 1 73 ? -4.170 -12.163 -19.743 1.00 87.81 73 ASN A N 1
ATOM 581 C CA . ASN A 1 73 ? -3.883 -12.905 -20.972 1.00 87.81 73 ASN A CA 1
ATOM 582 C C . ASN A 1 73 ? -3.002 -12.058 -21.896 1.00 87.81 73 ASN A C 1
ATOM 584 O O . ASN A 1 73 ? -3.420 -10.980 -22.325 1.00 87.81 73 ASN A O 1
ATOM 588 N N . LEU A 1 74 ? -1.803 -12.543 -22.223 1.00 86.19 74 LEU A N 1
ATOM 589 C CA . LEU A 1 74 ? -0.910 -11.847 -23.147 1.00 86.19 74 LEU A CA 1
ATOM 590 C C . LEU A 1 74 ? -1.148 -12.273 -24.597 1.00 86.19 74 LEU A C 1
ATOM 592 O O . LEU A 1 74 ? -1.515 -13.411 -24.887 1.00 86.19 74 LEU A O 1
ATOM 596 N N . GLN A 1 75 ? -0.889 -11.347 -25.523 1.00 89.75 75 GLN A N 1
ATOM 597 C CA . GLN A 1 75 ? -0.826 -11.662 -26.954 1.00 89.75 75 GLN A CA 1
ATOM 598 C C . GLN A 1 75 ? 0.479 -12.387 -27.310 1.00 89.75 75 GLN A C 1
ATOM 600 O O . GLN A 1 75 ? 0.481 -13.284 -28.149 1.00 89.75 75 GLN A O 1
ATOM 605 N N . HIS A 1 76 ? 1.579 -11.995 -26.662 1.00 87.69 76 HIS A N 1
ATOM 606 C CA . HIS A 1 76 ? 2.913 -12.562 -26.824 1.00 87.69 76 HIS A CA 1
ATOM 607 C C . HIS A 1 76 ? 3.696 -12.476 -25.507 1.00 87.69 76 HIS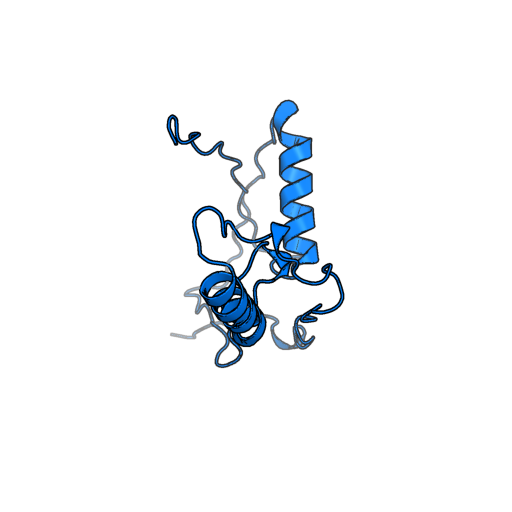 A C 1
ATOM 609 O O . HIS A 1 76 ? 3.486 -11.554 -24.720 1.00 87.69 76 HIS A O 1
ATOM 615 N N . ASP A 1 77 ? 4.642 -13.390 -25.302 1.00 84.81 77 ASP A N 1
ATOM 616 C CA . ASP A 1 77 ? 5.474 -13.473 -24.094 1.00 84.81 77 ASP A CA 1
ATOM 617 C C . ASP A 1 77 ? 6.887 -12.899 -24.316 1.00 84.81 77 ASP A C 1
ATOM 619 O O . ASP A 1 77 ? 7.910 -13.538 -24.084 1.00 84.81 77 ASP A O 1
ATOM 623 N N . TYR A 1 78 ? 6.953 -11.687 -24.862 1.00 90.50 78 TYR A N 1
ATOM 624 C CA . TYR A 1 78 ? 8.220 -10.981 -25.032 1.00 90.50 78 TYR A CA 1
ATOM 625 C C . TYR A 1 78 ? 8.438 -10.044 -23.837 1.00 90.50 78 TYR A C 1
ATOM 627 O O . TYR A 1 78 ? 7.667 -9.090 -23.679 1.00 90.50 78 TYR A O 1
ATOM 635 N N . PRO A 1 79 ? 9.467 -10.272 -22.999 1.00 90.31 79 PRO A N 1
ATOM 636 C CA . PRO A 1 79 ? 9.680 -9.472 -21.803 1.00 90.31 79 PRO A CA 1
ATOM 637 C C . PRO A 1 79 ? 10.098 -8.041 -22.145 1.00 90.31 79 PRO A C 1
ATOM 639 O O . PRO A 1 79 ? 11.027 -7.810 -22.919 1.00 90.31 79 PRO A O 1
ATOM 642 N N . ILE A 1 80 ? 9.445 -7.068 -21.506 1.00 90.50 80 ILE A N 1
ATOM 643 C CA . ILE A 1 80 ? 9.777 -5.644 -21.630 1.00 90.50 80 ILE A CA 1
ATOM 644 C C . ILE A 1 80 ? 10.537 -5.206 -20.377 1.00 90.50 80 ILE A C 1
ATOM 646 O O . ILE A 1 80 ? 10.023 -5.312 -19.262 1.00 90.50 80 ILE A O 1
ATOM 650 N N . LYS A 1 81 ? 11.758 -4.684 -20.561 1.00 93.06 81 LYS A N 1
ATOM 651 C CA . LYS A 1 81 ? 12.605 -4.146 -19.486 1.00 93.06 81 LYS A CA 1
ATOM 652 C C . LYS A 1 81 ? 12.925 -2.680 -19.735 1.00 93.06 81 LYS A C 1
ATOM 654 O O . LYS A 1 81 ? 13.728 -2.349 -20.603 1.00 93.06 81 LYS A O 1
ATOM 659 N N . CYS A 1 82 ? 12.346 -1.810 -18.924 1.00 94.88 82 CYS A N 1
ATOM 660 C CA . CYS A 1 82 ? 12.620 -0.379 -18.951 1.00 94.88 82 CYS A CA 1
ATOM 661 C C . CYS A 1 82 ? 13.607 0.015 -17.831 1.00 94.88 82 CYS A C 1
ATOM 663 O O . CYS A 1 82 ? 13.556 -0.566 -16.744 1.00 94.88 82 CYS A O 1
ATOM 665 N N . PRO A 1 83 ? 14.506 0.994 -18.049 1.00 93.31 83 PRO A N 1
ATOM 666 C CA . PRO A 1 83 ? 15.426 1.476 -17.017 1.00 93.31 83 PRO A CA 1
ATOM 667 C C . PRO A 1 83 ? 14.689 2.227 -15.895 1.00 93.31 83 PRO A C 1
ATOM 669 O O . PRO A 1 83 ? 13.690 2.900 -16.138 1.00 93.31 83 PRO A O 1
ATOM 672 N N . ILE A 1 84 ? 15.200 2.134 -14.662 1.00 93.75 84 ILE A N 1
ATOM 673 C CA . ILE A 1 84 ? 14.582 2.722 -13.460 1.00 93.75 84 ILE A CA 1
ATOM 674 C C . ILE A 1 84 ? 14.929 4.216 -13.339 1.00 93.75 84 ILE A C 1
ATOM 676 O O . ILE A 1 84 ? 16.083 4.613 -13.516 1.00 93.75 84 ILE A O 1
ATOM 680 N N . TYR A 1 85 ? 13.953 5.047 -12.961 1.00 93.56 85 TYR A N 1
ATOM 681 C CA . TYR A 1 85 ? 14.191 6.460 -12.655 1.00 93.56 85 TYR A CA 1
ATOM 682 C C . TYR A 1 85 ? 14.830 6.664 -11.278 1.00 93.56 85 TYR A C 1
ATOM 684 O O . TYR A 1 85 ? 14.496 6.004 -10.294 1.00 93.56 85 TYR A O 1
ATOM 692 N N . LYS A 1 86 ? 15.738 7.641 -11.184 1.00 92.25 86 LYS A N 1
ATOM 693 C CA . LYS A 1 86 ? 16.369 8.012 -9.911 1.00 92.25 86 LYS A CA 1
ATOM 694 C C . LYS A 1 86 ? 15.363 8.724 -9.004 1.00 92.25 86 LYS A C 1
ATOM 696 O O . LYS A 1 86 ? 14.765 9.718 -9.404 1.00 92.25 86 LYS A O 1
ATOM 701 N N . ILE A 1 87 ? 15.256 8.275 -7.753 1.00 91.56 87 ILE A N 1
ATOM 702 C CA . ILE A 1 87 ? 14.438 8.946 -6.735 1.00 91.56 87 ILE A CA 1
ATOM 703 C C . ILE A 1 87 ? 15.217 10.130 -6.124 1.00 91.56 87 ILE A C 1
ATOM 705 O O . ILE A 1 87 ? 16.330 9.922 -5.606 1.00 91.56 87 ILE A O 1
ATOM 709 N N . PRO A 1 88 ? 14.654 11.358 -6.142 1.00 91.50 88 PRO A N 1
ATOM 710 C CA . PRO A 1 88 ? 15.245 12.535 -5.505 1.00 91.50 88 PRO A CA 1
ATOM 711 C C . PRO A 1 88 ? 15.553 12.307 -4.021 1.00 91.50 88 PRO A C 1
ATOM 713 O O . PRO A 1 88 ? 14.766 11.682 -3.312 1.00 91.50 88 PRO A O 1
ATOM 716 N N . PHE A 1 89 ? 16.687 12.823 -3.534 1.00 93.50 89 PHE A N 1
ATOM 717 C CA . PHE A 1 89 ? 17.191 12.548 -2.179 1.00 93.50 89 PHE A CA 1
ATOM 718 C C . PHE A 1 89 ? 16.191 12.878 -1.068 1.00 93.50 89 PHE A C 1
ATOM 720 O O . PHE A 1 89 ? 15.984 12.064 -0.171 1.00 93.50 89 PHE A O 1
ATOM 727 N N . ASN A 1 90 ? 15.521 14.024 -1.172 1.00 91.75 90 ASN A N 1
ATOM 728 C CA . ASN A 1 90 ? 14.508 14.480 -0.222 1.00 91.75 90 ASN A CA 1
ATOM 729 C C . ASN A 1 90 ? 13.275 13.561 -0.140 1.00 91.75 90 ASN A C 1
ATOM 731 O O . ASN A 1 90 ? 12.547 13.615 0.845 1.00 91.75 90 ASN A O 1
ATOM 735 N N . LEU A 1 91 ? 13.031 12.729 -1.157 1.00 91.38 91 LEU A N 1
ATOM 736 C CA . LEU A 1 91 ? 11.873 11.836 -1.233 1.00 91.38 91 LEU A CA 1
ATOM 737 C C . LEU A 1 91 ? 12.214 10.377 -0.907 1.00 91.38 91 LEU A C 1
ATOM 739 O O . LEU A 1 91 ? 11.307 9.568 -0.742 1.00 91.38 91 LEU A O 1
ATOM 743 N N . ARG A 1 92 ? 13.498 10.020 -0.774 1.00 92.31 92 ARG A N 1
ATOM 744 C CA . ARG A 1 92 ? 13.925 8.624 -0.564 1.00 92.31 92 ARG A CA 1
ATOM 745 C C . ARG A 1 92 ? 13.387 8.014 0.723 1.00 92.31 92 ARG A C 1
ATOM 747 O O . ARG A 1 92 ? 13.032 6.841 0.721 1.00 92.31 92 ARG A O 1
ATOM 754 N N . ASN A 1 93 ? 13.342 8.788 1.805 1.00 95.25 93 ASN A N 1
ATOM 755 C CA . ASN A 1 93 ? 12.853 8.294 3.093 1.00 95.25 93 ASN A CA 1
ATOM 756 C C . ASN A 1 93 ? 11.360 7.963 3.016 1.00 95.25 93 ASN A C 1
ATOM 758 O O . ASN A 1 93 ? 10.953 6.880 3.420 1.00 95.25 93 ASN A O 1
ATOM 762 N N . GLU A 1 94 ? 10.572 8.854 2.414 1.00 93.81 94 GLU A N 1
ATOM 763 C CA . GLU A 1 94 ? 9.139 8.635 2.222 1.00 93.81 94 GLU A CA 1
ATOM 764 C C . GLU A 1 94 ? 8.864 7.490 1.240 1.00 93.81 94 GLU A C 1
ATOM 766 O O . GLU A 1 94 ? 8.014 6.645 1.501 1.00 93.81 94 GLU A O 1
ATOM 771 N N . PHE A 1 95 ? 9.628 7.410 0.148 1.00 93.00 95 PHE A N 1
ATOM 772 C CA . PHE A 1 95 ? 9.535 6.307 -0.804 1.00 93.00 95 PHE A CA 1
ATOM 773 C C . PHE A 1 95 ? 9.785 4.955 -0.122 1.00 93.00 95 PHE A C 1
ATOM 775 O O . PHE A 1 95 ? 8.981 4.039 -0.256 1.00 93.00 95 PHE A O 1
ATOM 782 N N . ARG A 1 96 ? 10.860 4.837 0.671 1.00 93.69 96 ARG A N 1
ATOM 783 C CA . ARG A 1 96 ? 11.167 3.611 1.426 1.00 93.69 96 ARG A CA 1
ATOM 784 C C . ARG A 1 96 ? 10.071 3.256 2.424 1.00 93.69 96 ARG A C 1
ATOM 786 O O . ARG A 1 96 ? 9.725 2.086 2.519 1.00 93.69 96 ARG A O 1
ATOM 793 N N . ARG A 1 97 ? 9.524 4.249 3.133 1.00 94.19 97 ARG A N 1
ATOM 794 C CA . ARG A 1 97 ? 8.421 4.051 4.079 1.00 94.19 97 ARG A CA 1
ATOM 795 C C . ARG A 1 97 ? 7.200 3.447 3.382 1.00 94.19 97 ARG A C 1
ATOM 797 O O . ARG A 1 97 ? 6.706 2.424 3.828 1.00 94.19 97 ARG A O 1
ATOM 804 N N . GLN A 1 98 ? 6.770 4.026 2.259 1.00 92.69 98 GLN A N 1
ATOM 805 C CA . GLN A 1 98 ? 5.607 3.528 1.513 1.00 92.69 98 GLN A CA 1
ATOM 806 C C . GLN A 1 98 ? 5.827 2.120 0.949 1.00 92.69 98 GLN A C 1
ATOM 808 O O . GLN A 1 98 ? 4.923 1.295 1.016 1.00 92.69 98 GLN A O 1
ATOM 813 N N . ILE A 1 99 ? 7.021 1.824 0.424 1.00 93.06 99 ILE A N 1
ATOM 814 C CA . ILE A 1 99 ? 7.355 0.474 -0.052 1.00 93.06 99 ILE A CA 1
ATOM 815 C C . ILE A 1 99 ? 7.318 -0.537 1.101 1.00 93.06 99 ILE A C 1
ATOM 817 O O . ILE A 1 99 ? 6.720 -1.595 0.944 1.00 93.06 99 ILE A O 1
ATOM 821 N N . ALA A 1 100 ? 7.884 -0.201 2.263 1.00 91.94 100 ALA A N 1
ATOM 822 C CA . ALA A 1 100 ? 7.845 -1.069 3.439 1.00 91.94 100 ALA A CA 1
ATOM 823 C C . ALA A 1 100 ? 6.413 -1.286 3.962 1.00 91.94 100 ALA A C 1
ATOM 825 O O . ALA A 1 100 ? 6.066 -2.404 4.333 1.00 91.94 100 ALA A O 1
ATOM 826 N N . ASP A 1 101 ? 5.569 -0.248 3.953 1.00 89.56 101 ASP A N 1
ATOM 827 C CA . ASP A 1 101 ? 4.159 -0.353 4.348 1.00 89.56 101 ASP A CA 1
ATOM 828 C C . ASP A 1 101 ? 3.384 -1.297 3.407 1.00 89.56 101 ASP A C 1
ATOM 830 O O . ASP A 1 101 ? 2.597 -2.121 3.871 1.00 89.56 101 ASP A O 1
ATOM 834 N N . LEU A 1 102 ? 3.632 -1.216 2.092 1.00 89.38 102 LEU A N 1
ATOM 835 C CA . LEU A 1 102 ? 3.021 -2.100 1.090 1.00 89.38 102 LEU A CA 1
ATOM 836 C C . LEU A 1 102 ? 3.528 -3.546 1.190 1.00 89.38 102 LEU A C 1
ATOM 838 O O . LEU A 1 102 ? 2.734 -4.473 1.040 1.00 89.38 102 LEU A O 1
ATOM 842 N N . GLU A 1 103 ? 4.826 -3.737 1.441 1.00 88.50 103 GLU A N 1
ATOM 843 C CA . GLU A 1 103 ? 5.434 -5.059 1.651 1.00 88.50 103 GLU A CA 1
ATOM 844 C C . GLU A 1 103 ? 4.880 -5.704 2.930 1.00 88.50 103 GLU A C 1
ATOM 846 O O . GLU A 1 103 ? 4.469 -6.861 2.910 1.00 88.50 103 GLU A O 1
ATOM 851 N N . LYS A 1 104 ? 4.758 -4.937 4.024 1.00 85.75 1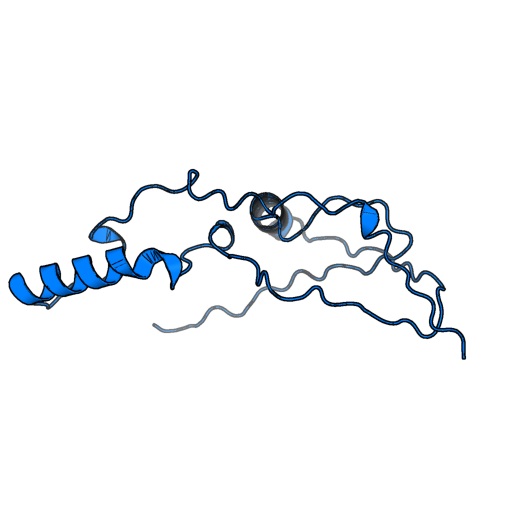04 LYS A N 1
ATOM 852 C CA . LYS A 1 104 ? 4.151 -5.398 5.283 1.00 85.75 104 LYS A CA 1
ATOM 853 C C . LYS A 1 104 ? 2.670 -5.750 5.127 1.00 85.75 104 LYS A C 1
ATOM 855 O O . LYS A 1 104 ? 2.208 -6.696 5.753 1.00 85.75 104 LYS A O 1
ATOM 860 N N . ALA A 1 105 ? 1.933 -4.993 4.315 1.00 82.81 105 ALA A N 1
ATOM 861 C CA . ALA A 1 105 ? 0.537 -5.285 3.995 1.00 82.81 105 ALA A CA 1
ATOM 862 C C . ALA A 1 105 ? 0.369 -6.499 3.059 1.00 82.81 105 ALA A C 1
ATOM 864 O O . ALA A 1 105 ? -0.756 -6.894 2.777 1.00 82.81 105 ALA A O 1
ATOM 865 N N . GLY A 1 106 ? 1.461 -7.067 2.533 1.00 83.44 106 GLY A N 1
ATOM 866 C CA . GLY A 1 106 ? 1.417 -8.172 1.576 1.00 83.44 106 GLY A CA 1
ATOM 867 C C . GLY A 1 106 ? 0.941 -7.772 0.176 1.00 83.44 106 GLY A C 1
ATOM 868 O O . GLY A 1 106 ? 0.720 -8.641 -0.656 1.00 83.44 106 GLY A O 1
ATOM 869 N N . ILE A 1 107 ? 0.797 -6.476 -0.121 1.00 85.75 107 ILE A N 1
ATOM 870 C CA . ILE A 1 107 ? 0.320 -5.994 -1.432 1.00 85.75 107 ILE A CA 1
ATOM 871 C C . ILE A 1 107 ? 1.398 -6.163 -2.508 1.00 85.75 107 ILE A C 1
ATOM 873 O O . ILE A 1 107 ? 1.088 -6.405 -3.673 1.00 85.75 107 ILE A O 1
ATOM 877 N N . ILE A 1 108 ? 2.669 -6.018 -2.124 1.00 88.62 108 ILE A N 1
ATOM 878 C CA . ILE A 1 108 ? 3.820 -6.240 -3.002 1.00 88.62 108 ILE A CA 1
ATOM 879 C C . ILE A 1 108 ? 4.751 -7.284 -2.395 1.00 88.62 108 ILE A C 1
ATOM 881 O O . ILE A 1 108 ? 4.827 -7.438 -1.178 1.00 88.62 108 ILE A O 1
ATOM 885 N N . SER A 1 109 ? 5.514 -7.951 -3.253 1.00 87.75 109 SER A N 1
ATOM 886 C CA . SER A 1 109 ? 6.521 -8.930 -2.860 1.00 87.75 109 SER A CA 1
ATOM 887 C C . SER A 1 109 ? 7.796 -8.755 -3.680 1.00 87.75 109 SER A C 1
ATOM 889 O O . SER A 1 109 ? 7.807 -8.157 -4.762 1.00 87.75 109 SER A O 1
ATOM 891 N N . LYS A 1 110 ? 8.906 -9.274 -3.153 1.00 87.62 110 LYS A N 1
ATOM 892 C CA . LYS A 1 110 ? 10.154 -9.362 -3.912 1.00 87.62 110 LYS A CA 1
ATOM 893 C C . LYS A 1 110 ? 10.003 -10.438 -4.978 1.00 87.62 110 LYS A C 1
ATOM 895 O O . LYS A 1 110 ? 9.543 -11.537 -4.694 1.00 87.62 110 LYS A O 1
ATOM 900 N N . SER A 1 111 ? 10.430 -10.130 -6.194 1.00 87.12 111 SER A N 1
ATOM 901 C CA . SER A 1 111 ? 10.390 -11.060 -7.319 1.00 87.12 111 SER A CA 1
ATOM 902 C C . SER A 1 111 ? 11.641 -10.921 -8.179 1.00 87.12 111 SER A C 1
ATOM 904 O O . SER A 1 111 ? 12.314 -9.888 -8.167 1.00 87.12 111 SER A O 1
ATOM 906 N N . ASN A 1 112 ? 11.953 -11.973 -8.933 1.00 87.44 112 ASN A N 1
ATOM 907 C CA . ASN A 1 112 ? 12.977 -11.953 -9.971 1.00 87.44 112 ASN A CA 1
ATOM 908 C C . ASN A 1 112 ? 12.289 -12.062 -11.338 1.00 87.44 112 ASN A C 1
ATOM 910 O O . ASN A 1 112 ? 12.168 -13.147 -11.901 1.00 87.44 112 ASN A O 1
ATOM 914 N N . SER A 1 113 ? 11.753 -10.938 -11.822 1.00 87.25 113 SER A N 1
ATOM 915 C CA . SER A 1 113 ? 10.961 -10.891 -13.053 1.00 87.25 113 SER A CA 1
ATOM 916 C C . SER A 1 113 ? 11.804 -10.523 -14.273 1.00 87.25 113 SER A C 1
ATOM 918 O O . SER A 1 113 ? 12.686 -9.662 -14.225 1.00 87.25 113 SER A O 1
ATOM 920 N N . GLN A 1 114 ? 11.484 -11.137 -15.413 1.00 90.06 114 GLN A N 1
ATOM 921 C CA . GLN A 1 114 ? 11.998 -10.698 -16.710 1.00 90.06 114 GLN A CA 1
ATOM 922 C C . GLN A 1 114 ? 11.314 -9.412 -17.201 1.00 90.06 114 GLN A C 1
ATOM 924 O O . GLN A 1 114 ? 11.844 -8.755 -18.092 1.00 90.06 114 GLN A O 1
ATOM 929 N N . TYR A 1 115 ? 10.188 -9.025 -16.604 1.00 91.62 115 TYR A N 1
ATOM 930 C CA . TYR A 1 115 ? 9.467 -7.791 -16.894 1.00 91.62 115 TYR A CA 1
ATOM 931 C C . TYR A 1 115 ? 9.869 -6.695 -15.900 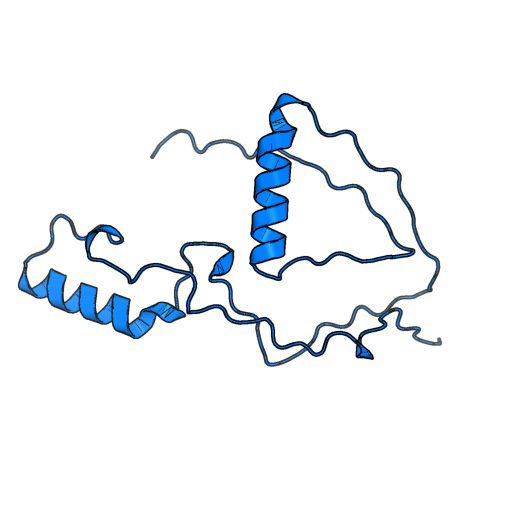1.00 91.62 115 TYR A C 1
ATOM 933 O O . TYR A 1 115 ? 9.959 -6.948 -14.700 1.00 91.62 115 TYR A O 1
ATOM 941 N N . ASN A 1 116 ? 10.096 -5.468 -16.380 1.00 92.50 116 ASN A N 1
ATOM 942 C CA . ASN A 1 116 ? 10.380 -4.321 -15.516 1.00 92.50 116 ASN A CA 1
ATOM 943 C C . ASN A 1 116 ? 9.856 -3.007 -16.102 1.00 92.50 116 ASN A C 1
ATOM 945 O O . ASN A 1 116 ? 10.168 -2.653 -17.240 1.00 92.50 116 ASN A O 1
ATOM 949 N N . THR A 1 117 ? 9.156 -2.229 -15.280 1.00 92.81 117 THR A N 1
ATOM 950 C CA . THR A 1 117 ? 8.670 -0.883 -15.611 1.00 92.81 117 THR A CA 1
ATOM 951 C C . THR A 1 117 ? 9.081 0.106 -14.520 1.00 92.81 117 THR A C 1
ATOM 953 O O . THR A 1 117 ? 8.964 -0.227 -13.339 1.00 92.81 117 THR A O 1
ATOM 956 N N . PRO A 1 118 ? 9.544 1.324 -14.855 1.00 93.31 118 PRO A N 1
ATOM 957 C CA . PRO A 1 118 ? 9.987 2.279 -13.849 1.00 93.31 118 PRO A CA 1
ATOM 958 C C . PRO A 1 118 ? 8.828 2.784 -12.988 1.00 93.31 118 PRO A C 1
ATOM 960 O O . PRO A 1 118 ? 7.795 3.214 -13.500 1.00 93.31 118 PRO A O 1
ATOM 963 N N . ALA A 1 119 ? 9.037 2.818 -11.672 1.00 89.56 119 ALA A N 1
ATOM 964 C CA . ALA A 1 119 ? 8.131 3.484 -10.747 1.00 89.56 119 ALA A CA 1
ATOM 965 C C . ALA A 1 119 ? 8.339 5.007 -10.780 1.00 89.56 119 ALA A C 1
ATOM 967 O O . ALA A 1 119 ? 9.468 5.503 -10.754 1.00 89.56 119 ALA A O 1
ATOM 968 N N . LEU A 1 120 ? 7.236 5.754 -10.796 1.00 89.81 120 LEU A N 1
ATOM 969 C CA . LEU A 1 120 ? 7.223 7.215 -10.765 1.00 89.81 120 LEU A CA 1
ATOM 970 C C . LEU A 1 120 ? 6.708 7.692 -9.407 1.00 89.81 120 LEU A C 1
ATOM 972 O O . LEU A 1 120 ? 5.573 7.408 -9.029 1.00 89.81 120 LEU A O 1
ATOM 976 N N . PHE A 1 121 ? 7.532 8.448 -8.681 1.00 90.31 121 PHE A N 1
ATOM 977 C CA . PHE A 1 121 ? 7.147 9.005 -7.388 1.00 90.31 121 PHE A CA 1
ATOM 978 C C . PHE A 1 121 ? 6.664 10.448 -7.546 1.00 90.31 121 PHE A C 1
ATOM 980 O O . PHE A 1 121 ? 7.444 11.349 -7.854 1.00 90.31 121 PHE A O 1
ATOM 987 N N . VAL A 1 122 ? 5.362 10.665 -7.350 1.00 88.75 122 VAL A N 1
ATOM 988 C CA . VAL A 1 122 ? 4.707 11.956 -7.594 1.00 88.75 122 VAL A CA 1
ATOM 989 C C . VAL A 1 122 ? 4.114 12.501 -6.302 1.00 88.75 122 VAL A C 1
ATOM 991 O O . VAL A 1 122 ? 3.363 11.825 -5.601 1.00 88.75 122 VAL A O 1
ATOM 994 N N . LYS A 1 123 ? 4.396 13.774 -6.012 1.00 86.00 123 LYS A N 1
ATOM 995 C CA . LYS A 1 123 ? 3.770 14.490 -4.900 1.00 86.00 123 LYS A CA 1
ATOM 996 C C . LYS A 1 123 ? 2.315 14.802 -5.246 1.00 86.00 123 LYS A C 1
ATOM 998 O O . LYS A 1 123 ? 2.040 15.586 -6.153 1.00 86.00 123 LYS A O 1
ATOM 1003 N N . LYS A 1 124 ? 1.373 14.234 -4.495 1.00 88.25 124 LYS A N 1
ATOM 1004 C CA . LYS A 1 124 ? -0.035 14.640 -4.578 1.00 88.25 124 LYS A CA 1
ATOM 1005 C C . LYS A 1 124 ? -0.199 16.059 -4.022 1.00 88.25 124 LYS A C 1
ATOM 1007 O O . LYS A 1 124 ? 0.438 16.430 -3.033 1.00 88.25 124 LYS A O 1
ATOM 1012 N N . LYS A 1 125 ? -1.042 16.868 -4.673 1.00 88.94 125 LYS A N 1
ATOM 1013 C CA . LYS A 1 125 ? -1.383 18.216 -4.201 1.00 88.94 125 LYS A CA 1
ATOM 1014 C C . LYS A 1 125 ? -2.019 18.094 -2.813 1.00 88.94 125 LYS A C 1
ATOM 1016 O O . LYS A 1 125 ? -2.939 17.299 -2.633 1.00 88.94 125 LYS A O 1
ATOM 1021 N N . LYS A 1 126 ? -1.536 18.869 -1.838 1.00 78.44 126 LYS A N 1
ATOM 1022 C CA . LYS A 1 126 ? -2.226 18.989 -0.549 1.00 78.44 126 LYS A CA 1
ATOM 1023 C C . LYS A 1 126 ? -3.596 19.619 -0.809 1.00 78.44 126 LYS A C 1
ATOM 1025 O O . LYS A 1 126 ? -3.684 20.583 -1.570 1.00 78.44 126 LYS A O 1
ATOM 1030 N N . LYS A 1 127 ? -4.661 19.079 -0.212 1.00 70.75 127 LYS A N 1
ATOM 1031 C CA . LYS A 1 127 ? -5.920 19.824 -0.128 1.00 70.75 127 LYS A CA 1
ATOM 1032 C C . LYS A 1 127 ? -5.626 21.060 0.726 1.00 70.75 127 LYS A C 1
ATOM 1034 O O . LYS A 1 127 ? -5.284 20.925 1.895 1.00 70.75 127 LYS A O 1
ATOM 1039 N N . ASN A 1 128 ? -5.658 22.241 0.116 1.00 55.78 128 ASN A N 1
ATOM 1040 C CA . ASN A 1 128 ? -5.632 23.496 0.854 1.00 55.78 128 ASN A CA 1
ATOM 1041 C C . ASN A 1 128 ? -7.075 23.743 1.306 1.00 55.78 128 ASN A C 1
ATOM 1043 O O . ASN A 1 128 ? -7.916 24.014 0.453 1.00 55.78 128 ASN A O 1
ATOM 1047 N N . GLY A 1 129 ? -7.354 23.606 2.603 1.00 53.09 129 GLY A N 1
ATOM 1048 C CA . GLY A 1 129 ? -8.665 23.905 3.187 1.00 53.09 129 GLY A CA 1
ATOM 1049 C C . GLY A 1 129 ? -9.512 22.673 3.505 1.00 53.09 129 GLY A C 1
ATOM 1050 O O . GLY A 1 129 ? -10.262 22.188 2.659 1.00 53.09 129 GLY A O 1
ATOM 1051 N N . ALA A 1 130 ? -9.370 22.196 4.738 1.00 36.81 130 ALA A N 1
ATOM 1052 C CA . ALA A 1 130 ? -10.431 21.739 5.633 1.00 36.81 130 ALA A CA 1
ATOM 1053 C C . ALA A 1 130 ? -9.846 21.769 7.049 1.00 36.81 130 ALA A C 1
ATOM 1055 O O . ALA A 1 130 ? -8.695 21.292 7.190 1.00 36.81 130 ALA A O 1
#

Secondary structure (DSSP, 8-state):
---B----GGG--S-----TTSSPPP-GGGS--TT--HHHHHHHHHHHHHTGGG--SSGGGPPP--S------BS-----BPPPPPPPGGGHHHHHHHHHHHHHTTSS-----S-B------PPPP----

Foldseek 3Di:
DDFDFPDPPVPPPDDQPLPPPPDDDDDLVVDDPPPDDPVVSVVVVVVCNVVVLVDDPALLNDDDDPPDDDGDTDPDDDADADDEDDDDPVCVVVVVVVVVSCVNSVVDDDDDDSHDDYDDDDDDDDPDDD

Organism: Trichonephila clavipes (NCBI:txid2585209)